Protein AF-A6M1L5-F1 (afdb_monomer_lite)

Foldseek 3Di:
DDPQPAAWDFPDPPVPGWIWGDDSNDTDAAWDDDPNFIWHAHPPPGTTDEQDDDPNWHHHNVRTTQPDPDWDDPDPDDDDDGDDPDPPPPD

pLDDT: mean 75.1, std 18.99, range [38.69, 95.12]

Secondary structure (DSSP, 8-state):
------EEEESSTTS-S-EEEEETTEE--EEEEETTEEEEE-TTT-PBP-SEEETTEEE-TTSPBP--SS-----SSS-------------

Radius of gyration: 15.1 Å; chains: 1; bounding box: 27×31×53 Å

Structure (mmCIF, N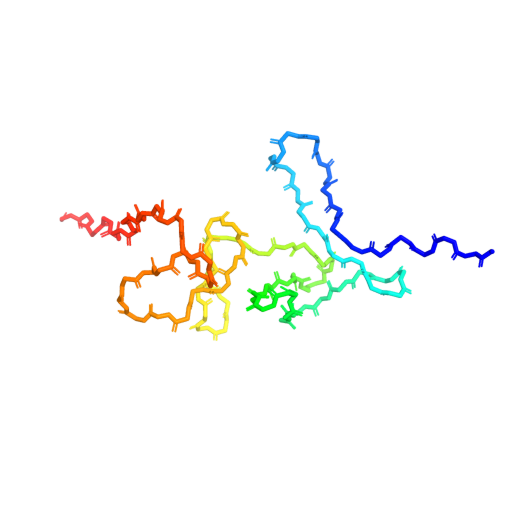/CA/C/O backbone):
data_AF-A6M1L5-F1
#
_entry.id   AF-A6M1L5-F1
#
loop_
_atom_site.group_PDB
_atom_site.id
_atom_site.type_symbol
_atom_site.label_atom_id
_atom_site.label_alt_id
_atom_site.label_comp_id
_atom_site.label_asym_id
_atom_site.label_entity_id
_atom_site.label_seq_id
_atom_site.pdbx_PDB_ins_code
_atom_site.Cartn_x
_atom_site.Cartn_y
_atom_site.Cartn_z
_atom_site.occupancy
_atom_site.B_iso_or_equiv
_atom_site.auth_seq_id
_atom_site.auth_comp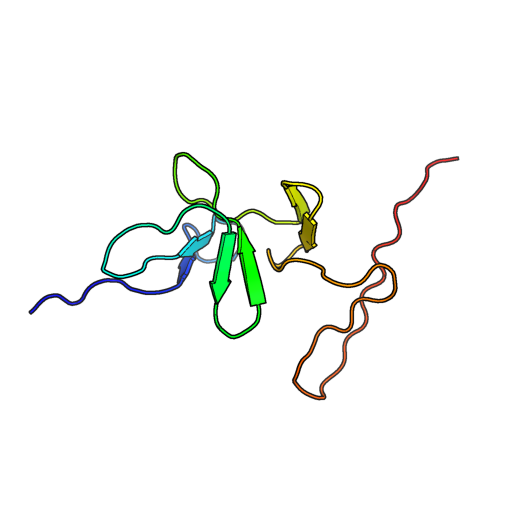_id
_atom_site.auth_asym_id
_atom_site.auth_atom_id
_atom_site.pdbx_PDB_model_num
ATOM 1 N N . MET A 1 1 ? 1.735 -17.788 -24.240 1.00 48.16 1 MET A N 1
ATOM 2 C CA . MET A 1 1 ? 2.594 -16.604 -24.464 1.00 48.16 1 MET A CA 1
ATOM 3 C C . MET A 1 1 ? 1.910 -15.417 -23.817 1.00 48.16 1 MET A C 1
ATOM 5 O O . MET A 1 1 ? 0.704 -15.295 -23.982 1.00 48.16 1 MET A O 1
ATOM 9 N N . CYS A 1 2 ? 2.716 -14.604 -23.132 1.00 47.88 2 CYS A N 1
ATOM 10 C CA . CYS A 1 2 ? 2.385 -13.604 -22.113 1.00 47.88 2 CYS A CA 1
ATOM 11 C C . CYS A 1 2 ? 1.930 -14.218 -20.778 1.00 47.88 2 CYS A C 1
ATOM 13 O O . CYS A 1 2 ? 0.742 -14.333 -20.502 1.00 47.88 2 CYS A O 1
ATOM 15 N N . ASP A 1 3 ? 2.905 -14.646 -19.969 1.00 53.44 3 ASP A N 1
ATOM 16 C CA . ASP A 1 3 ? 2.717 -14.783 -18.522 1.00 53.44 3 ASP A CA 1
ATOM 17 C C . ASP A 1 3 ? 2.771 -13.368 -17.949 1.00 53.44 3 ASP A C 1
ATOM 19 O O . ASP A 1 3 ? 3.814 -12.889 -17.502 1.00 53.44 3 ASP A O 1
ATOM 23 N N . THR A 1 4 ? 1.678 -12.633 -18.107 1.00 59.06 4 THR A N 1
ATOM 24 C CA . THR A 1 4 ? 1.572 -11.304 -17.531 1.00 59.06 4 THR A CA 1
ATOM 25 C C . THR A 1 4 ? 1.630 -11.459 -16.012 1.00 59.06 4 THR A C 1
ATOM 27 O O . THR A 1 4 ? 0.861 -12.228 -15.434 1.00 59.06 4 THR A O 1
ATOM 30 N N . GLN A 1 5 ? 2.613 -10.825 -15.368 1.00 70.38 5 GLN A N 1
ATOM 31 C CA . GLN A 1 5 ? 2.817 -10.933 -13.925 1.00 70.38 5 GLN A CA 1
ATOM 32 C C . GLN A 1 5 ? 1.741 -10.112 -13.216 1.00 70.38 5 GLN A C 1
ATOM 34 O O . GLN A 1 5 ? 1.979 -8.970 -12.850 1.00 70.38 5 GLN A O 1
ATOM 39 N N . ASP A 1 6 ? 0.557 -10.693 -13.058 1.00 86.31 6 ASP A N 1
ATOM 40 C CA . ASP A 1 6 ? -0.551 -10.081 -12.336 1.00 86.31 6 ASP A CA 1
ATOM 41 C C . ASP A 1 6 ? -0.530 -10.500 -10.865 1.00 86.31 6 ASP A C 1
ATOM 43 O O . ASP A 1 6 ? -0.230 -11.645 -10.511 1.00 86.31 6 ASP A O 1
ATOM 47 N N . GLY A 1 7 ? -0.898 -9.569 -9.991 1.00 89.62 7 GLY A N 1
ATOM 48 C CA . GLY A 1 7 ? -1.026 -9.805 -8.562 1.00 89.62 7 GLY A CA 1
ATOM 49 C C . GLY A 1 7 ? -0.017 -9.054 -7.701 1.00 89.62 7 GLY A C 1
ATOM 50 O O . GLY A 1 7 ? 0.587 -8.058 -8.101 1.00 89.62 7 GLY A O 1
ATOM 51 N N . TRP A 1 8 ? 0.095 -9.510 -6.455 1.00 89.94 8 TRP A N 1
ATOM 52 C CA . TRP A 1 8 ? 0.913 -8.874 -5.429 1.00 89.94 8 TRP A CA 1
ATOM 53 C C . TRP A 1 8 ? 2.394 -9.186 -5.620 1.00 89.94 8 TRP A C 1
ATOM 55 O O . TRP A 1 8 ? 2.779 -10.345 -5.754 1.00 89.94 8 TRP A O 1
ATOM 65 N N . VAL A 1 9 ? 3.220 -8.147 -5.558 1.00 90.50 9 VAL A N 1
ATOM 66 C CA . VAL A 1 9 ? 4.680 -8.236 -5.603 1.00 90.50 9 VAL A CA 1
ATOM 67 C C . VAL A 1 9 ? 5.241 -7.514 -4.385 1.00 90.50 9 VAL A C 1
ATOM 69 O O . VAL A 1 9 ? 4.871 -6.370 -4.128 1.00 90.50 9 VAL A O 1
ATOM 72 N N . ASN A 1 10 ? 6.132 -8.171 -3.646 1.00 88.94 10 ASN A N 1
ATOM 73 C CA . ASN A 1 10 ? 6.929 -7.554 -2.587 1.00 88.94 10 ASN A CA 1
ATOM 74 C C . ASN A 1 10 ? 8.369 -7.387 -3.088 1.00 88.94 10 ASN A C 1
ATOM 76 O O . ASN A 1 10 ? 8.870 -8.247 -3.809 1.00 88.94 10 ASN A O 1
ATOM 80 N N . THR A 1 11 ? 9.023 -6.282 -2.738 1.00 86.00 11 THR A N 1
ATOM 81 C CA . THR A 1 11 ? 10.443 -6.068 -3.052 1.00 86.00 11 THR A CA 1
ATOM 82 C C . THR A 1 11 ? 11.398 -6.833 -2.144 1.00 86.00 11 THR A C 1
ATOM 84 O O . THR A 1 11 ? 12.562 -6.953 -2.500 1.00 86.00 11 THR A O 1
ATOM 87 N N . GLU A 1 12 ? 10.931 -7.321 -0.997 1.00 82.25 12 GLU A N 1
ATOM 88 C CA . GLU A 1 12 ? 11.716 -8.071 -0.015 1.00 82.25 12 GLU A CA 1
ATOM 89 C C . GLU A 1 12 ? 10.986 -9.368 0.369 1.00 82.25 12 GLU A C 1
ATOM 91 O O . GLU A 1 12 ? 9.755 -9.415 0.429 1.00 82.25 12 GLU A O 1
ATOM 96 N N . ASP A 1 13 ? 11.744 -10.416 0.688 1.00 76.31 13 ASP A N 1
ATOM 97 C CA . ASP A 1 13 ? 11.188 -11.734 1.034 1.00 76.31 13 ASP A CA 1
ATOM 98 C C . ASP A 1 13 ? 10.615 -11.803 2.470 1.00 76.31 13 ASP A C 1
ATOM 100 O O . ASP A 1 13 ? 9.924 -12.760 2.823 1.00 76.31 13 ASP A O 1
ATOM 104 N N . ASP A 1 14 ? 10.881 -10.802 3.318 1.00 72.31 14 ASP A N 1
ATOM 105 C CA . ASP A 1 14 ? 10.595 -10.808 4.763 1.00 72.31 14 ASP A CA 1
ATOM 106 C C . ASP A 1 14 ? 9.410 -9.916 5.192 1.00 72.31 14 ASP A C 1
ATOM 108 O O . ASP A 1 14 ? 9.246 -9.623 6.376 1.00 72.31 14 ASP A O 1
ATOM 112 N N . ASN A 1 15 ? 8.567 -9.484 4.247 1.00 66.88 15 ASN A N 1
ATOM 113 C CA . ASN A 1 15 ? 7.467 -8.531 4.460 1.00 66.88 15 ASN A CA 1
ATOM 114 C C . ASN A 1 15 ? 7.885 -7.124 4.933 1.00 66.88 15 ASN A C 1
ATOM 116 O O . ASN A 1 15 ? 7.002 -6.307 5.196 1.00 66.88 15 ASN A O 1
ATOM 120 N N . SER A 1 16 ? 9.182 -6.804 5.003 1.00 74.56 16 SER A N 1
ATOM 121 C CA . SER A 1 16 ? 9.657 -5.439 5.287 1.00 74.56 16 SER A CA 1
ATOM 122 C C . SER A 1 16 ? 9.660 -4.537 4.047 1.00 74.56 16 SER A C 1
ATOM 124 O O . SER A 1 16 ? 9.726 -3.310 4.156 1.00 74.56 16 SER A O 1
ATOM 126 N N . GLY A 1 17 ? 9.569 -5.154 2.869 1.00 82.25 17 GLY A N 1
ATOM 127 C CA . GLY A 1 17 ? 9.618 -4.487 1.581 1.00 82.25 17 GLY A CA 1
ATOM 128 C C . GLY A 1 17 ? 8.356 -3.724 1.207 1.00 82.25 17 GLY A C 1
ATOM 129 O O . GLY A 1 17 ? 7.336 -3.699 1.898 1.00 82.25 17 GLY A O 1
ATOM 130 N N . THR A 1 18 ? 8.440 -3.065 0.056 1.00 88.38 18 THR A N 1
ATOM 131 C CA . THR A 1 18 ? 7.323 -2.320 -0.510 1.00 88.38 18 THR A CA 1
ATOM 132 C C . THR A 1 18 ? 6.461 -3.251 -1.346 1.00 88.38 18 THR A C 1
ATOM 134 O O . THR A 1 18 ? 6.955 -3.950 -2.230 1.00 88.38 18 THR A O 1
ATOM 137 N N . TRP A 1 19 ? 5.158 -3.217 -1.091 1.00 91.19 19 TRP A N 1
ATOM 138 C CA . TRP A 1 19 ? 4.186 -3.962 -1.876 1.00 91.19 19 TRP A CA 1
ATOM 139 C C . TRP A 1 19 ? 3.740 -3.181 -3.108 1.00 91.19 19 TRP A C 1
ATOM 141 O O . TRP A 1 19 ? 3.529 -1.970 -3.050 1.00 91.19 19 TRP A O 1
ATOM 151 N N . TYR A 1 20 ? 3.541 -3.904 -4.201 1.00 92.25 20 TYR A N 1
ATOM 152 C CA . TYR A 1 20 ? 2.997 -3.430 -5.465 1.00 92.25 20 TYR A CA 1
ATOM 153 C C . TYR A 1 20 ? 1.914 -4.400 -5.924 1.00 92.25 20 TYR A C 1
ATOM 155 O O . TYR A 1 20 ? 1.933 -5.582 -5.570 1.00 92.25 20 TYR A O 1
ATOM 163 N N . TYR A 1 21 ? 0.981 -3.905 -6.726 1.00 92.50 21 TYR A N 1
ATOM 164 C CA . TYR A 1 21 ? -0.027 -4.739 -7.360 1.00 92.50 21 TYR A CA 1
ATOM 165 C C . TYR A 1 21 ? 0.003 -4.506 -8.860 1.00 92.50 21 TYR A C 1
ATOM 167 O O . TYR A 1 21 ? -0.087 -3.361 -9.305 1.00 92.50 21 TYR A O 1
ATOM 175 N N . TYR A 1 22 ? 0.158 -5.585 -9.615 1.00 91.94 22 TYR A N 1
ATOM 176 C CA . TYR A 1 22 ? 0.170 -5.562 -11.068 1.00 91.94 22 TYR A CA 1
ATOM 177 C C . TYR A 1 22 ? -1.150 -6.094 -11.615 1.00 91.94 22 TYR A C 1
ATOM 179 O O . TYR A 1 22 ? -1.702 -7.065 -11.094 1.00 91.94 22 TYR A O 1
ATOM 187 N N . GLU A 1 23 ? -1.651 -5.437 -12.650 1.00 89.38 23 GLU A N 1
ATOM 188 C CA . GLU A 1 23 ? -2.869 -5.810 -13.362 1.00 89.38 23 GLU A CA 1
ATOM 189 C C . GLU A 1 23 ? -2.638 -5.546 -14.849 1.00 89.38 23 GLU A C 1
ATOM 191 O O . GLU A 1 23 ? -2.166 -4.469 -15.219 1.00 89.38 23 GLU A O 1
ATOM 196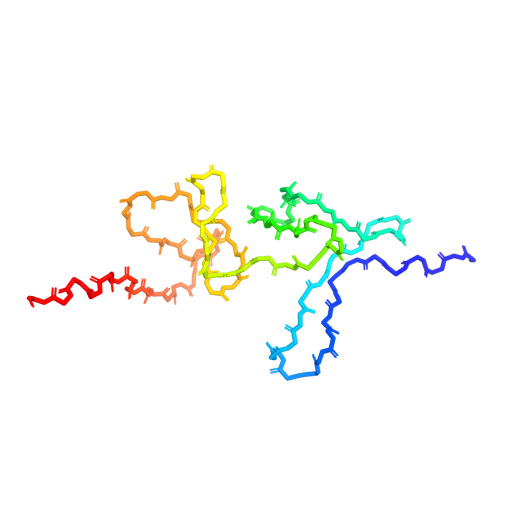 N N . ASP A 1 24 ? -2.889 -6.553 -15.684 1.00 87.56 24 ASP A N 1
ATOM 197 C CA . ASP A 1 24 ? -2.590 -6.531 -17.117 1.00 87.56 24 ASP A CA 1
ATOM 198 C C . ASP A 1 24 ? -1.117 -6.174 -17.420 1.00 87.56 24 ASP A C 1
ATOM 200 O O . ASP A 1 24 ? -0.777 -5.636 -18.475 1.00 87.56 24 ASP A O 1
ATOM 204 N N . GLY A 1 25 ? -0.213 -6.516 -16.492 1.00 86.06 25 GLY A N 1
ATOM 205 C CA . GLY A 1 25 ? 1.234 -6.313 -16.631 1.00 86.06 25 GLY A CA 1
ATOM 206 C C . GLY A 1 25 ? 1.714 -4.904 -16.311 1.00 86.06 25 GLY A C 1
ATOM 207 O O . GLY A 1 25 ? 2.905 -4.619 -16.448 1.00 86.06 25 GLY A O 1
ATOM 208 N N . GLU A 1 26 ? 0.820 -4.036 -15.844 1.00 88.19 26 GLU A N 1
ATOM 209 C CA . GLU A 1 26 ? 1.135 -2.679 -15.419 1.00 88.19 26 GLU A CA 1
ATOM 210 C C . GLU A 1 26 ? 0.971 -2.522 -13.906 1.00 88.19 26 GLU A C 1
ATOM 212 O O . GLU A 1 26 ? 0.141 -3.171 -13.269 1.00 88.19 26 GLU A O 1
ATOM 217 N N . VAL A 1 27 ? 1.769 -1.634 -13.306 1.00 91.50 27 VAL A N 1
ATOM 218 C CA . VAL A 1 27 ? 1.652 -1.334 -11.877 1.00 91.50 27 VAL A CA 1
ATOM 219 C C . VAL A 1 27 ? 0.401 -0.495 -11.613 1.00 91.50 27 VAL A C 1
ATOM 221 O O . VAL A 1 27 ? 0.198 0.580 -12.183 1.00 91.50 27 VAL A O 1
ATOM 224 N N . THR A 1 28 ? -0.433 -0.965 -10.693 1.00 93.25 28 THR A N 1
ATOM 225 C CA . THR A 1 28 ? -1.635 -0.254 -10.266 1.00 93.25 28 THR A CA 1
ATOM 226 C C . THR A 1 28 ? -1.262 0.985 -9.459 1.00 93.25 28 THR A C 1
ATOM 228 O O . THR A 1 28 ? -0.332 0.988 -8.653 1.00 93.25 28 THR A O 1
ATOM 231 N N . THR A 1 29 ? -2.015 2.067 -9.653 1.00 95.00 29 THR A N 1
ATOM 232 C CA . THR A 1 29 ? -1.846 3.315 -8.907 1.00 95.00 29 THR A CA 1
ATOM 233 C C . THR A 1 29 ? -3.196 3.895 -8.480 1.00 95.00 29 THR A C 1
ATOM 235 O O . THR A 1 29 ? -4.193 3.790 -9.190 1.00 95.00 29 THR A O 1
ATOM 238 N N . GLY A 1 30 ? -3.230 4.590 -7.345 1.00 94.81 30 GLY A N 1
ATOM 239 C CA . GLY A 1 30 ? -4.446 5.127 -6.737 1.00 94.81 30 GLY A CA 1
ATOM 240 C C . GLY A 1 30 ? -5.196 4.107 -5.879 1.00 94.81 30 GLY A C 1
ATOM 241 O O . GLY A 1 30 ? -4.641 3.097 -5.453 1.00 94.81 30 GLY A O 1
ATOM 242 N N . TRP A 1 31 ? -6.461 4.413 -5.597 1.00 93.19 31 TRP A N 1
ATOM 243 C CA . TRP A 1 31 ? -7.362 3.548 -4.837 1.00 93.19 31 TRP A CA 1
ATOM 244 C C . TRP A 1 31 ? -7.789 2.339 -5.670 1.00 93.19 31 TRP A C 1
ATOM 246 O O . TRP A 1 31 ? -8.249 2.507 -6.800 1.00 93.19 31 TRP A O 1
ATOM 256 N N . LYS A 1 32 ? -7.678 1.136 -5.104 1.00 93.44 32 LYS A N 1
ATOM 257 C CA . LYS A 1 32 ? -8.064 -0.112 -5.766 1.00 93.44 32 LYS A CA 1
ATOM 258 C C . LYS A 1 32 ? -8.726 -1.067 -4.782 1.00 93.44 32 LYS A C 1
ATOM 260 O O . LYS A 1 32 ? -8.213 -1.296 -3.691 1.00 93.44 32 LYS A O 1
ATOM 265 N N . ASP A 1 33 ? -9.836 -1.659 -5.202 1.00 91.19 33 ASP A N 1
ATOM 266 C CA . ASP A 1 33 ? -10.480 -2.756 -4.488 1.00 91.19 33 ASP A CA 1
ATOM 267 C C . ASP A 1 33 ? -9.932 -4.096 -4.982 1.00 91.19 33 ASP A C 1
ATOM 269 O O . ASP A 1 33 ? -10.019 -4.427 -6.164 1.00 91.19 33 ASP A O 1
ATOM 273 N N . ILE A 1 34 ? -9.357 -4.866 -4.062 1.00 86.75 34 ILE A N 1
ATOM 274 C CA . ILE A 1 34 ? -8.743 -6.167 -4.316 1.00 86.75 34 ILE A CA 1
ATOM 275 C C . ILE A 1 34 ? -9.370 -7.149 -3.329 1.00 86.75 34 ILE A C 1
ATOM 277 O O . ILE A 1 34 ? -9.171 -7.042 -2.119 1.00 86.75 34 ILE A O 1
ATOM 281 N N . LYS A 1 35 ? -10.151 -8.110 -3.842 1.00 83.88 35 LYS A N 1
ATOM 282 C CA . LYS A 1 35 ? -10.831 -9.145 -3.034 1.00 83.88 35 LYS A CA 1
ATOM 283 C C . LYS A 1 35 ? -11.616 -8.574 -1.833 1.00 83.88 35 LYS A C 1
ATOM 285 O O . LYS A 1 35 ? -11.477 -9.052 -0.714 1.00 83.88 35 LYS A O 1
ATOM 290 N N . GLY A 1 36 ? -12.399 -7.514 -2.050 1.00 82.56 36 GLY A N 1
ATOM 291 C CA . GLY A 1 36 ? -13.242 -6.891 -1.012 1.00 82.56 36 GLY A CA 1
ATOM 292 C C . GLY A 1 36 ? -12.512 -5.937 -0.053 1.00 82.56 36 GLY A C 1
ATOM 293 O O . GLY A 1 36 ? -13.156 -5.187 0.679 1.00 82.56 36 GLY A O 1
ATOM 294 N N . SER A 1 37 ? -11.179 -5.892 -0.095 1.00 84.50 37 SER A N 1
ATOM 295 C CA . SER A 1 37 ? -10.368 -4.934 0.660 1.00 84.50 37 SER A CA 1
ATOM 296 C C . SER A 1 37 ? -9.903 -3.791 -0.239 1.00 84.50 37 SER A C 1
ATOM 298 O O . SER A 1 37 ? -9.472 -4.015 -1.368 1.00 84.50 37 SER A O 1
ATOM 300 N N . THR A 1 38 ? -9.979 -2.559 0.260 1.00 90.19 38 THR A N 1
ATOM 301 C CA . THR A 1 38 ? -9.550 -1.373 -0.491 1.00 90.19 38 THR A CA 1
ATOM 302 C C . THR A 1 38 ? -8.117 -1.018 -0.108 1.00 90.19 38 THR A C 1
ATOM 304 O O . THR A 1 38 ? -7.819 -0.886 1.075 1.00 90.19 38 THR A O 1
ATOM 307 N N . TYR A 1 39 ? -7.248 -0.829 -1.095 1.00 92.31 39 TYR A N 1
ATOM 308 C CA . TYR A 1 39 ? -5.845 -0.451 -0.936 1.00 92.31 39 TYR A CA 1
ATOM 309 C C . TYR A 1 39 ? -5.559 0.849 -1.680 1.00 92.31 39 TYR A C 1
ATOM 311 O O . TYR A 1 39 ? -6.301 1.243 -2.585 1.00 92.31 39 TYR A O 1
ATOM 319 N N . TYR A 1 40 ? -4.462 1.507 -1.318 1.00 94.69 40 TYR A N 1
ATOM 320 C CA . TYR A 1 40 ? -3.976 2.678 -2.035 1.00 94.69 40 TYR A CA 1
ATOM 321 C C . TYR A 1 40 ? -2.542 2.476 -2.506 1.00 94.69 40 TYR A C 1
ATOM 323 O O . TYR A 1 40 ? -1.658 2.175 -1.705 1.00 94.69 40 TYR A O 1
ATOM 331 N N . PHE A 1 41 ? -2.306 2.723 -3.790 1.00 95.12 41 PHE A N 1
ATOM 332 C CA . PHE A 1 41 ? -0.991 2.673 -4.418 1.00 95.12 41 PHE A CA 1
ATOM 333 C C . PHE A 1 41 ? -0.533 4.091 -4.781 1.00 95.12 41 PHE A C 1
ATOM 335 O O . PHE A 1 41 ? -1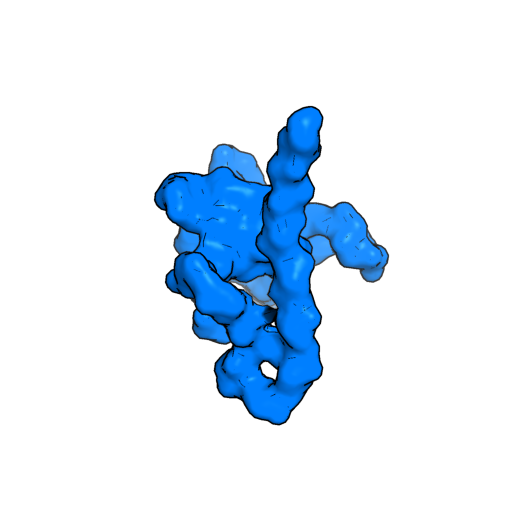.229 4.834 -5.473 1.00 95.12 41 PHE A O 1
ATOM 342 N N . ASN A 1 42 ? 0.634 4.503 -4.296 1.00 92.69 42 ASN A N 1
ATOM 343 C CA . ASN A 1 42 ? 1.121 5.872 -4.432 1.00 92.69 42 ASN A CA 1
ATOM 344 C C . ASN A 1 42 ? 1.376 6.256 -5.892 1.00 92.69 42 ASN A C 1
ATOM 346 O O . ASN A 1 42 ? 1.754 5.433 -6.723 1.00 92.69 42 ASN A O 1
ATOM 350 N N . LYS A 1 43 ? 1.215 7.545 -6.192 1.00 90.75 43 LYS A N 1
ATOM 351 C CA . LYS A 1 43 ? 1.575 8.138 -7.483 1.00 90.75 43 LYS A CA 1
ATOM 352 C C . LYS A 1 43 ? 2.711 9.148 -7.289 1.00 90.75 43 LYS A C 1
ATOM 354 O O . LYS A 1 43 ? 2.610 9.958 -6.368 1.00 90.75 43 LYS A O 1
ATOM 359 N N . PRO A 1 44 ? 3.726 9.169 -8.168 1.00 85.19 44 PRO A N 1
ATOM 360 C CA . PRO A 1 44 ? 4.069 8.124 -9.139 1.00 85.19 44 PRO A CA 1
ATOM 361 C C . PRO A 1 44 ? 4.686 6.892 -8.445 1.00 85.19 44 PRO A C 1
ATOM 363 O O . PRO A 1 44 ? 5.209 7.002 -7.340 1.00 85.19 44 PRO A O 1
ATOM 366 N N . GLY A 1 45 ? 4.649 5.726 -9.095 1.00 84.19 45 GLY A N 1
ATOM 367 C CA . GLY A 1 45 ? 5.457 4.561 -8.700 1.00 84.19 45 GLY A CA 1
ATOM 368 C C . GLY A 1 45 ? 4.695 3.338 -8.186 1.00 84.19 45 GLY A C 1
ATOM 369 O O . GLY A 1 45 ? 5.229 2.244 -8.275 1.00 84.19 45 GLY A O 1
ATOM 370 N N . GLY A 1 46 ? 3.457 3.474 -7.709 1.00 91.69 46 GLY A N 1
ATOM 371 C CA . GLY A 1 46 ? 2.590 2.333 -7.384 1.00 91.69 46 GLY A CA 1
ATOM 372 C C . GLY A 1 46 ? 2.899 1.613 -6.073 1.00 91.69 46 GLY A C 1
ATOM 373 O O . GLY A 1 46 ? 2.396 0.518 -5.852 1.00 91.69 46 GLY A O 1
ATOM 374 N N . SER A 1 47 ? 3.698 2.207 -5.185 1.00 92.88 47 SER A N 1
ATOM 375 C CA . SER A 1 47 ? 3.984 1.616 -3.875 1.00 92.88 47 SER A CA 1
ATOM 376 C C . SER A 1 47 ? 2.744 1.602 -2.983 1.00 92.88 47 SER A C 1
ATOM 378 O O . SER A 1 47 ? 2.049 2.611 -2.865 1.00 92.88 47 SER A O 1
ATOM 380 N N . MET A 1 48 ? 2.459 0.487 -2.319 1.00 93.44 48 MET A N 1
ATOM 381 C CA . MET A 1 48 ? 1.322 0.377 -1.408 1.00 93.44 48 MET A CA 1
ATOM 382 C C . MET A 1 48 ? 1.499 1.298 -0.194 1.00 93.44 48 MET A C 1
ATOM 384 O O . MET A 1 48 ? 2.548 1.340 0.449 1.00 93.44 48 MET A O 1
ATOM 388 N N . GLY A 1 49 ? 0.454 2.050 0.130 1.00 90.56 49 GLY A N 1
ATOM 389 C CA . GLY A 1 49 ? 0.338 2.795 1.374 1.00 90.56 49 GLY A CA 1
ATOM 390 C C . GLY A 1 49 ? -0.133 1.915 2.529 1.00 90.56 49 GLY A C 1
ATOM 391 O O . GLY A 1 49 ? -1.022 1.092 2.350 1.00 90.56 49 GLY A O 1
ATOM 392 N N . TRP A 1 50 ? 0.417 2.134 3.718 1.00 88.75 50 TRP A N 1
ATOM 393 C CA . TRP A 1 50 ? 0.026 1.462 4.958 1.00 88.75 50 TRP A CA 1
ATOM 394 C C . TRP A 1 50 ? 0.269 2.398 6.149 1.00 88.75 50 TRP A C 1
ATOM 396 O O . TRP A 1 50 ? 1.057 3.340 6.035 1.00 88.75 50 TRP A O 1
ATOM 406 N N . SER A 1 51 ? -0.444 2.179 7.257 1.00 87.69 51 SER A N 1
ATOM 407 C CA . SER A 1 51 ? -0.378 2.980 8.496 1.00 87.69 51 SER A CA 1
ATOM 408 C C . SER A 1 51 ? -0.433 4.497 8.274 1.00 87.69 51 SER A C 1
ATOM 410 O O . SER A 1 51 ? 0.280 5.261 8.929 1.00 87.69 51 SER A O 1
ATOM 412 N N . LYS A 1 52 ? -1.248 4.956 7.323 1.00 85.00 52 LYS A N 1
ATOM 413 C CA . LYS A 1 52 ? -1.290 6.368 6.926 1.00 85.00 52 LYS A CA 1
ATOM 414 C C . LYS A 1 52 ? -2.664 6.790 6.444 1.00 85.00 52 LYS A C 1
ATOM 416 O O . LYS A 1 52 ? -3.446 5.968 5.984 1.00 85.00 52 LYS A O 1
ATOM 421 N N . GLU A 1 53 ? -2.916 8.088 6.476 1.00 87.25 53 GLU A N 1
ATOM 422 C CA . GLU A 1 53 ? -4.119 8.675 5.897 1.00 87.25 53 GLU A CA 1
ATOM 423 C C . GLU A 1 53 ? -3.855 9.179 4.475 1.00 87.25 53 GLU A C 1
ATOM 425 O O . GLU A 1 53 ? -2.820 9.788 4.194 1.00 87.25 53 GLU A O 1
ATOM 430 N N . VAL A 1 54 ? -4.796 8.913 3.572 1.00 89.44 54 VAL A N 1
ATOM 431 C CA . VAL A 1 54 ? -4.819 9.421 2.198 1.00 89.44 54 VAL A CA 1
ATOM 432 C C . VAL A 1 54 ? -6.249 9.854 1.893 1.00 89.44 54 VAL A C 1
ATOM 434 O O . VAL A 1 54 ? -7.172 9.090 2.143 1.00 89.44 54 VAL A O 1
ATOM 437 N N . ASP A 1 55 ? -6.458 11.063 1.371 1.00 89.06 55 ASP A N 1
ATOM 438 C CA . ASP A 1 55 ? -7.790 11.580 1.000 1.00 89.06 55 ASP A CA 1
ATOM 439 C C . ASP A 1 55 ? -8.869 11.425 2.100 1.00 89.06 55 ASP A C 1
ATOM 441 O O . ASP A 1 55 ? -10.021 11.097 1.809 1.00 89.06 55 ASP A O 1
ATOM 445 N N . GLY A 1 56 ? -8.502 11.607 3.377 1.00 84.06 56 GLY A N 1
ATOM 446 C CA . GLY A 1 56 ? -9.420 11.439 4.514 1.00 84.06 56 GLY A CA 1
ATOM 447 C C . GLY A 1 56 ? -9.746 9.983 4.870 1.00 84.06 56 GLY A C 1
ATOM 448 O O . GLY A 1 56 ? -10.673 9.726 5.635 1.00 84.06 56 GLY A O 1
ATOM 449 N N . LYS A 1 57 ? -9.019 9.014 4.304 1.00 85.31 57 LYS A N 1
ATOM 450 C CA . LYS A 1 57 ? -9.184 7.578 4.541 1.00 85.31 57 LYS A CA 1
ATOM 451 C C . LYS A 1 57 ? -7.920 7.010 5.166 1.00 85.31 57 LYS A C 1
ATOM 453 O O . LYS A 1 57 ? -6.829 7.141 4.609 1.00 85.31 57 LYS A O 1
ATOM 458 N N . TYR A 1 58 ? -8.068 6.336 6.300 1.00 85.19 58 TYR A N 1
ATOM 459 C CA . TYR A 1 58 ? -6.945 5.706 6.981 1.00 85.19 58 TYR A CA 1
ATOM 460 C C . TYR A 1 58 ? -6.667 4.306 6.422 1.00 85.19 58 TYR A C 1
ATOM 462 O O . TYR A 1 58 ? -7.583 3.503 6.253 1.00 85.19 58 TYR A O 1
ATOM 470 N N . LEU A 1 59 ? -5.400 4.014 6.148 1.00 87.44 59 LEU A N 1
ATOM 471 C CA . LEU A 1 59 ? -4.885 2.697 5.787 1.00 87.44 59 LEU A CA 1
ATOM 472 C C . LEU A 1 59 ? -4.264 2.069 7.033 1.00 87.44 59 LEU A C 1
ATOM 474 O O . LEU A 1 59 ? -3.405 2.679 7.670 1.00 87.44 59 LEU A O 1
ATOM 478 N N . GLY A 1 60 ? -4.683 0.851 7.359 1.00 85.25 60 GLY A N 1
ATOM 479 C CA . GLY A 1 60 ? -4.147 0.066 8.462 1.00 85.25 60 GLY A CA 1
ATOM 480 C C . GLY A 1 60 ? -2.704 -0.401 8.230 1.00 85.25 60 GLY A C 1
ATOM 481 O O . GLY A 1 60 ? -2.125 -0.170 7.162 1.00 85.25 60 GLY A O 1
ATOM 482 N N . PRO A 1 61 ? -2.103 -1.079 9.222 1.00 85.81 61 PRO A N 1
ATOM 483 C CA . PRO A 1 61 ? -0.736 -1.601 9.134 1.00 85.81 61 PRO A CA 1
ATOM 484 C C . PRO A 1 61 ? -0.545 -2.671 8.053 1.00 85.81 61 PRO A C 1
ATOM 486 O O . PRO A 1 61 ? 0.574 -2.926 7.631 1.00 85.81 61 PRO A O 1
ATOM 489 N N . ASP A 1 62 ? -1.634 -3.261 7.577 1.00 84.00 62 ASP A N 1
ATOM 490 C CA . ASP A 1 62 ? -1.688 -4.216 6.471 1.00 84.00 62 ASP A CA 1
ATOM 491 C C . ASP A 1 62 ? -2.033 -3.560 5.118 1.00 84.00 62 ASP A C 1
ATOM 493 O O . ASP A 1 62 ? -2.280 -4.253 4.131 1.00 84.00 62 ASP A O 1
ATOM 497 N N . GLY A 1 63 ? -2.092 -2.226 5.068 1.00 88.19 63 GLY A N 1
ATOM 498 C CA . GLY A 1 63 ? -2.420 -1.449 3.873 1.00 88.19 63 GLY A CA 1
ATOM 499 C C . GLY A 1 63 ? -3.907 -1.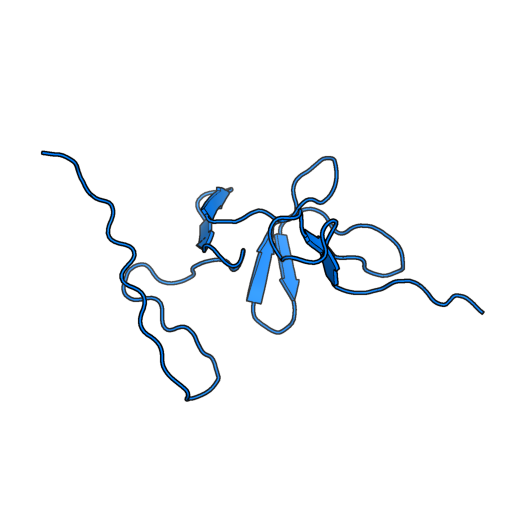397 3.517 1.00 88.19 63 GLY A C 1
ATOM 500 O O . GLY A 1 63 ? -4.268 -0.714 2.558 1.00 88.19 63 GLY A O 1
ATOM 501 N N . ARG A 1 64 ? -4.785 -2.068 4.274 1.00 89.19 64 ARG A N 1
ATOM 502 C CA . ARG A 1 64 ? -6.231 -2.052 4.018 1.00 89.19 64 ARG A CA 1
ATOM 503 C C . ARG A 1 64 ? -6.860 -0.763 4.529 1.00 89.19 64 ARG A C 1
ATOM 505 O O . ARG A 1 64 ? -6.557 -0.303 5.627 1.00 89.19 64 ARG A O 1
ATOM 512 N N . GLN A 1 65 ? -7.777 -0.191 3.758 1.00 87.56 65 GLN A N 1
ATOM 513 C CA . GLN A 1 65 ? -8.571 0.949 4.194 1.00 87.56 65 GLN A CA 1
ATOM 514 C C . GLN A 1 65 ? -9.449 0.558 5.386 1.00 87.56 65 GLN A C 1
ATOM 516 O O . GLN A 1 65 ? -10.278 -0.348 5.291 1.00 87.56 65 GLN A O 1
ATOM 521 N N . VAL A 1 66 ? -9.322 1.308 6.475 1.00 82.19 66 VAL A N 1
ATOM 522 C CA . VAL A 1 66 ? -10.225 1.247 7.620 1.00 82.19 66 VAL A CA 1
ATOM 523 C C . VAL A 1 66 ? -11.505 2.001 7.261 1.00 82.19 66 VAL A C 1
ATOM 525 O O . VAL A 1 66 ? -11.463 3.185 6.923 1.00 82.19 66 VAL A O 1
ATOM 528 N N . LYS A 1 67 ? -12.643 1.300 7.274 1.00 71.94 67 LYS A N 1
ATOM 529 C CA . LYS A 1 67 ? -13.950 1.839 6.856 1.00 71.94 67 LYS A CA 1
ATOM 530 C C . LYS A 1 67 ? -14.861 2.239 8.027 1.00 71.94 67 LYS A C 1
ATOM 532 O O . LYS A 1 67 ? -15.862 2.901 7.781 1.00 71.94 67 LYS A O 1
ATOM 537 N N . ASP A 1 68 ? -14.490 1.921 9.271 1.00 58.94 68 ASP A N 1
ATOM 538 C CA . ASP A 1 68 ? -15.336 2.136 10.454 1.00 58.94 68 ASP A CA 1
ATOM 539 C C . ASP A 1 68 ? -14.746 3.157 11.447 1.00 58.94 68 ASP A C 1
ATOM 541 O O . ASP A 1 68 ? -13.611 3.024 11.903 1.00 58.94 68 ASP A O 1
ATOM 545 N N . GLU A 1 69 ? -15.554 4.146 11.856 1.00 49.47 69 GLU A N 1
ATOM 546 C CA . GLU A 1 69 ? -15.229 5.163 12.880 1.00 49.47 69 GLU A CA 1
ATOM 547 C C . GLU A 1 69 ? -15.265 4.648 14.337 1.00 49.47 69 GLU A C 1
ATOM 549 O O . GLU A 1 69 ? -15.157 5.434 15.280 1.00 49.47 69 GLU A O 1
ATOM 554 N N . ARG A 1 70 ? -15.392 3.339 14.583 1.00 47.84 70 ARG A N 1
ATOM 555 C CA . ARG A 1 70 ? -15.103 2.727 15.894 1.00 47.84 70 ARG A CA 1
ATOM 556 C C . ARG A 1 70 ? -15.169 1.207 15.799 1.00 47.84 70 ARG A C 1
ATOM 558 O O . ARG A 1 70 ? -16.191 0.674 15.392 1.00 47.84 70 ARG A O 1
ATOM 565 N N . TRP A 1 71 ? -14.113 0.559 16.296 1.00 42.59 71 TRP A N 1
ATOM 566 C CA . TRP A 1 71 ? -13.874 -0.892 16.314 1.00 42.59 71 TRP A CA 1
ATOM 567 C C . TRP A 1 71 ? -13.716 -1.507 14.923 1.00 42.59 71 TRP A C 1
ATOM 569 O O . TRP A 1 71 ? -14.687 -1.819 14.247 1.00 42.59 71 TRP A O 1
ATOM 579 N N . VAL A 1 72 ? -12.468 -1.731 14.516 1.00 47.94 72 VAL A N 1
ATOM 580 C CA . VAL A 1 72 ? -12.178 -2.448 13.274 1.00 47.94 72 VAL A CA 1
ATOM 581 C C . VAL A 1 72 ? -12.387 -3.941 13.525 1.00 47.94 72 VAL A C 1
ATOM 583 O O . VAL A 1 72 ? -11.624 -4.562 14.265 1.00 47.94 72 VAL A O 1
ATOM 586 N N . ASN A 1 73 ? -13.440 -4.501 12.928 1.00 41.78 73 ASN A N 1
ATOM 587 C CA . ASN A 1 73 ? -13.604 -5.940 12.774 1.00 41.78 73 ASN A CA 1
ATOM 588 C C . ASN A 1 73 ? -12.716 -6.379 11.606 1.00 41.78 73 ASN A C 1
ATOM 590 O O . ASN A 1 73 ? -13.034 -6.145 10.439 1.00 41.78 73 ASN A O 1
ATOM 594 N N . THR A 1 74 ? -11.568 -6.972 11.915 1.00 51.28 74 THR A N 1
ATOM 595 C CA . THR A 1 74 ? -10.807 -7.712 10.917 1.00 51.28 74 THR A CA 1
ATOM 596 C C . THR A 1 74 ? -11.529 -9.033 10.696 1.00 51.28 74 THR A C 1
ATOM 598 O O . THR A 1 74 ? -11.247 -9.966 11.438 1.00 51.28 74 THR A O 1
ATOM 601 N N . GLU A 1 75 ? -12.480 -9.072 9.755 1.00 45.53 75 GLU A N 1
ATOM 602 C CA . GLU A 1 75 ? -12.849 -10.235 8.925 1.00 45.53 75 GLU A CA 1
ATOM 603 C C . GLU A 1 75 ? -14.282 -10.153 8.364 1.00 45.53 75 GLU A C 1
ATOM 605 O O . GLU A 1 75 ? -15.267 -10.083 9.098 1.00 45.53 75 GLU A O 1
ATOM 610 N N . GLU A 1 76 ? -14.398 -10.329 7.043 1.00 56.53 76 GLU A N 1
ATOM 611 C CA . GLU A 1 76 ? -15.597 -10.887 6.390 1.00 56.53 76 GLU A CA 1
ATOM 612 C C . GLU A 1 76 ? -15.646 -12.433 6.533 1.00 56.53 76 GLU A C 1
ATOM 614 O O . GLU A 1 76 ? -16.402 -13.107 5.853 1.00 56.53 76 GLU A O 1
ATOM 619 N N . ASP A 1 77 ? -14.875 -13.020 7.456 1.00 50.56 77 ASP A N 1
ATOM 620 C CA . ASP A 1 77 ? -14.723 -14.467 7.665 1.00 50.56 77 ASP A CA 1
ATOM 621 C C . ASP A 1 77 ? -14.427 -14.841 9.138 1.00 50.56 77 ASP A C 1
ATOM 623 O O . ASP A 1 77 ? -13.310 -15.170 9.496 1.00 50.56 77 ASP A O 1
ATOM 627 N N . LYS A 1 78 ? -15.450 -14.809 10.004 1.00 51.69 78 LYS A N 1
ATOM 628 C CA . LYS A 1 78 ? -15.634 -15.609 11.250 1.00 51.69 78 LYS A CA 1
ATOM 629 C C . LYS A 1 78 ? -14.393 -16.241 11.957 1.00 51.69 78 LYS A C 1
ATOM 631 O O . LYS A 1 78 ? -14.458 -17.418 12.315 1.00 51.69 78 LYS A O 1
ATOM 636 N N . SER A 1 79 ? -13.315 -15.515 12.250 1.00 44.69 79 SER A N 1
ATOM 637 C CA . SER A 1 79 ? -12.101 -16.073 12.882 1.00 44.69 79 SER A CA 1
ATOM 638 C C . SER A 1 79 ? -11.228 -15.025 13.612 1.00 44.69 79 SER A C 1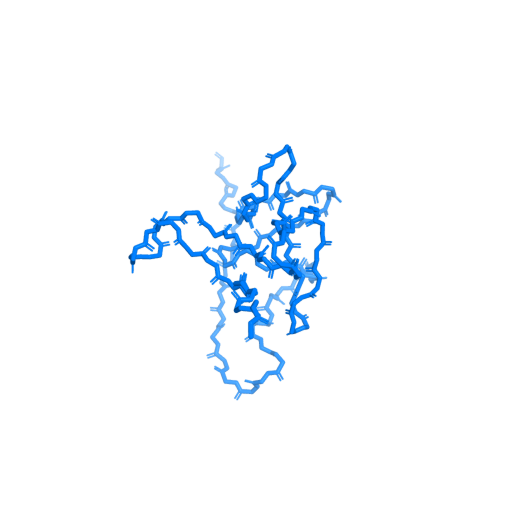
ATOM 640 O O . SER A 1 79 ? -10.005 -15.092 13.598 1.00 44.69 79 SER A O 1
ATOM 642 N N . GLY A 1 80 ? -11.874 -14.080 14.295 1.00 53.53 80 GLY A N 1
ATOM 643 C CA . GLY A 1 80 ? -11.360 -13.164 15.318 1.00 53.53 80 GLY A CA 1
ATOM 644 C C . GLY A 1 80 ? -9.847 -12.961 15.505 1.00 53.53 80 GLY A C 1
ATOM 645 O O . GLY A 1 80 ? -9.129 -13.840 15.971 1.00 53.53 80 GLY A O 1
ATOM 646 N N . THR A 1 81 ? -9.424 -11.697 15.428 1.00 38.69 81 THR A N 1
ATOM 647 C CA . THR A 1 81 ? -8.445 -11.088 16.351 1.00 38.69 81 THR A CA 1
ATOM 648 C C . THR A 1 81 ? -8.717 -9.582 16.436 1.00 38.69 81 THR A C 1
ATOM 650 O O . THR A 1 81 ? -8.761 -8.900 15.425 1.00 38.69 81 THR A O 1
ATOM 653 N N . TRP A 1 82 ? -8.922 -9.039 17.639 1.00 45.81 82 TRP A N 1
ATOM 654 C CA . TRP A 1 82 ? -9.174 -7.604 17.833 1.00 45.81 82 TRP A CA 1
ATOM 655 C C . TRP A 1 82 ? -7.851 -6.851 18.009 1.00 45.81 82 TRP A C 1
ATOM 657 O O . TRP A 1 82 ? -7.086 -7.184 18.914 1.00 45.81 82 TRP A O 1
ATOM 667 N N . TYR A 1 83 ? -7.607 -5.798 17.224 1.00 47.50 83 TYR A N 1
ATOM 668 C CA . TYR A 1 83 ? -6.492 -4.872 17.458 1.00 47.50 83 TYR A CA 1
ATOM 669 C C . TYR A 1 83 ? -7.010 -3.500 17.905 1.00 47.50 83 TYR A C 1
ATOM 671 O O . TYR A 1 83 ? -7.778 -2.839 17.208 1.00 47.50 83 TYR A O 1
ATOM 679 N N . TYR A 1 84 ? -6.575 -3.064 19.090 1.00 44.25 84 TYR A N 1
ATOM 680 C CA . TYR A 1 84 ? -6.816 -1.719 19.610 1.00 44.25 84 TYR A CA 1
ATOM 681 C C . TYR A 1 84 ? -5.768 -0.759 19.034 1.00 44.25 84 TYR A C 1
ATOM 683 O O . TYR A 1 84 ? -4.623 -0.758 19.481 1.00 44.25 84 TYR A O 1
ATOM 691 N N . VAL A 1 85 ? -6.144 0.072 18.058 1.00 47.44 85 VAL A N 1
ATOM 692 C CA . VAL A 1 85 ? -5.309 1.198 17.602 1.00 47.44 85 VAL A CA 1
ATOM 693 C C . VAL A 1 85 ? -5.797 2.462 18.304 1.00 47.44 85 VAL A C 1
ATOM 695 O O . VAL A 1 85 ? -6.552 3.265 17.762 1.00 47.44 85 VAL A O 1
ATOM 698 N N . GLY A 1 86 ? -5.425 2.603 19.574 1.00 41.38 86 GLY A N 1
ATOM 699 C CA . GLY A 1 86 ? -5.595 3.853 20.302 1.00 41.38 86 GLY A CA 1
ATOM 700 C C . GLY A 1 86 ? -4.436 4.787 19.984 1.00 41.38 86 GLY A C 1
ATOM 701 O O . GLY A 1 86 ? -3.291 4.461 20.286 1.00 41.38 86 GLY A O 1
ATOM 702 N N . LEU A 1 87 ? -4.734 5.959 19.419 1.00 45.38 87 LEU A N 1
ATOM 703 C CA . LEU A 1 87 ? -3.842 7.114 19.493 1.00 45.38 87 LEU A CA 1
ATOM 704 C C . LEU A 1 87 ? -3.472 7.311 20.969 1.00 45.38 87 LEU A C 1
ATOM 706 O O . LEU A 1 87 ? -4.338 7.670 21.773 1.00 45.38 87 LEU A O 1
ATOM 710 N N . MET A 1 88 ? -2.209 7.086 21.337 1.00 41.56 88 MET A N 1
ATOM 711 C CA . MET A 1 88 ? -1.679 7.713 22.542 1.00 41.56 88 MET A CA 1
ATOM 712 C C . MET A 1 88 ? -1.756 9.218 22.292 1.00 41.56 88 MET A C 1
ATOM 714 O O . MET A 1 88 ? -0.928 9.787 21.590 1.00 41.56 88 MET A O 1
ATOM 718 N N . LYS A 1 89 ? -2.801 9.862 22.816 1.00 43.03 89 LYS A N 1
ATOM 719 C CA . LYS A 1 89 ? -2.711 11.283 23.126 1.00 43.03 89 LYS A CA 1
ATOM 720 C C . LYS A 1 89 ? -1.750 11.357 24.303 1.00 43.03 89 LYS A C 1
ATOM 722 O O . LYS A 1 89 ? -2.141 11.039 25.424 1.00 43.03 89 LYS A O 1
ATOM 727 N N . GLU A 1 90 ? -0.486 11.650 24.019 1.00 45.72 90 GLU A N 1
ATOM 728 C CA . GLU A 1 90 ? 0.452 12.061 25.057 1.00 45.72 90 GLU A CA 1
ATOM 729 C C . GLU A 1 90 ? -0.150 13.272 25.788 1.00 45.72 90 GLU A C 1
ATOM 731 O O . GLU A 1 90 ? -0.730 14.168 25.167 1.00 45.72 90 GLU A O 1
ATOM 736 N N . THR A 1 91 ? -0.120 13.180 27.116 1.00 51.22 91 THR A N 1
ATOM 737 C CA . THR A 1 91 ? -0.700 14.097 28.110 1.00 51.22 91 THR A CA 1
ATOM 738 C C . THR A 1 91 ? -0.032 15.456 28.151 1.00 51.22 91 THR A C 1
ATOM 740 O O . THR A 1 91 ? 1.212 15.482 28.031 1.00 51.22 91 THR A O 1
#

Sequence (91 aa):
MCDTQDGWVNTEDDNSGTWYYYEDGEVTTGWKDIKGSTYYFNKPGGSMGWSKEVDGKYLGPDGRQVKDERWVNTEEDKSGTWYYVGLMKET

Organism: Clostridium beijerinckii (strain ATCC 51743 / NCIMB 8052) (NCBI:txid290402)